Protein AF-A0A257XKI5-F1 (afdb_monomer)

Solvent-accessible surface area (backbone atoms only — not comparable to full-atom values): 7046 Å² total; per-residue (Å²): 131,59,71,66,61,52,54,52,51,52,50,51,52,52,51,51,52,52,50,50,51,36,46,26,31,67,48,67,45,68,53,52,97,88,32,94,58,61,44,46,83,28,50,53,91,83,34,66,40,64,64,60,51,50,53,51,52,53,47,34,59,74,73,43,57,49,57,57,54,50,52,51,52,52,49,52,51,53,49,52,48,53,54,48,50,53,51,48,50,56,53,51,51,49,34,74,76,34,67,69,59,33,64,72,44,45,67,57,55,52,51,62,70,69,53,59,71,75,76,51,54,85,82,105

Structure (mmCIF, N/CA/C/O backbone):
data_AF-A0A257XKI5-F1
#
_entry.id   AF-A0A257XKI5-F1
#
loop_
_atom_site.group_PDB
_atom_site.id
_atom_site.type_symbol
_atom_site.label_atom_id
_atom_site.label_alt_id
_atom_site.label_comp_id
_atom_site.label_asym_id
_atom_site.label_entity_id
_atom_site.label_seq_id
_atom_site.pdbx_PDB_ins_code
_atom_site.Cartn_x
_atom_site.Cartn_y
_atom_site.Cartn_z
_atom_site.occupancy
_atom_site.B_iso_or_equiv
_atom_site.auth_seq_id
_atom_site.auth_comp_id
_atom_site.auth_asym_id
_atom_site.auth_atom_id
_atom_site.pdbx_PDB_model_num
ATOM 1 N N . MET A 1 1 ? -20.304 10.996 -28.623 1.00 64.12 1 MET A N 1
ATOM 2 C CA . MET A 1 1 ? -19.096 10.299 -29.128 1.00 64.12 1 MET A CA 1
ATOM 3 C C . MET A 1 1 ? -19.405 8.815 -29.266 1.00 64.12 1 MET A C 1
ATOM 5 O O . MET A 1 1 ? -20.087 8.284 -28.397 1.00 64.12 1 MET A O 1
ATOM 9 N N . LYS A 1 2 ? -18.970 8.142 -30.338 1.00 86.88 2 LYS A N 1
ATOM 10 C CA . LYS A 1 2 ? -19.198 6.692 -30.490 1.00 86.88 2 LYS A CA 1
ATOM 11 C C . LYS A 1 2 ? -18.363 5.943 -29.438 1.00 86.88 2 LYS A C 1
ATOM 13 O O . LYS A 1 2 ? -17.210 6.305 -29.227 1.00 86.88 2 LYS A O 1
ATOM 18 N N . ARG A 1 3 ? -18.920 4.906 -28.792 1.00 87.25 3 ARG A N 1
ATOM 19 C CA . ARG A 1 3 ? -18.222 4.108 -27.752 1.00 87.25 3 ARG A CA 1
ATOM 20 C C . ARG A 1 3 ? -16.861 3.575 -28.230 1.00 87.25 3 ARG A C 1
ATOM 22 O O . ARG A 1 3 ? -15.907 3.558 -27.465 1.00 87.25 3 ARG A O 1
ATOM 29 N N . LEU A 1 4 ? -16.759 3.248 -29.520 1.00 92.25 4 LEU A N 1
ATOM 30 C CA . LEU A 1 4 ? -15.511 2.839 -30.173 1.00 92.25 4 LEU A CA 1
ATOM 31 C C . LEU A 1 4 ? -14.421 3.918 -30.117 1.00 92.25 4 LEU A C 1
ATOM 33 O O . LEU A 1 4 ? -13.283 3.602 -29.796 1.00 92.25 4 LEU A O 1
ATOM 37 N N . THR A 1 5 ? -14.770 5.185 -30.360 1.00 93.81 5 THR A N 1
ATOM 38 C CA . THR A 1 5 ? -13.825 6.311 -30.296 1.00 93.81 5 THR A CA 1
ATOM 39 C C . THR A 1 5 ? -13.296 6.521 -28.876 1.00 93.81 5 THR A C 1
ATOM 41 O O . THR A 1 5 ? -12.134 6.865 -28.690 1.00 93.81 5 THR A O 1
ATOM 44 N N . LEU A 1 6 ? -14.132 6.293 -27.857 1.00 93.88 6 LEU A N 1
ATOM 45 C CA . LEU A 1 6 ? -13.705 6.400 -26.462 1.00 93.88 6 LEU A CA 1
ATOM 46 C C . LEU A 1 6 ? -12.703 5.295 -26.104 1.00 93.88 6 LEU A C 1
ATOM 48 O O . LEU A 1 6 ? -11.628 5.598 -25.594 1.00 93.88 6 LEU A O 1
ATOM 52 N N . HIS A 1 7 ? -13.019 4.035 -26.408 1.00 94.69 7 HIS A N 1
ATOM 53 C CA . HIS A 1 7 ? -12.120 2.917 -26.113 1.00 94.69 7 HIS A CA 1
ATOM 54 C C . HIS A 1 7 ? -10.810 2.993 -26.903 1.00 94.69 7 HIS A C 1
ATOM 56 O O . HIS A 1 7 ? -9.754 2.702 -26.348 1.00 94.69 7 HIS A O 1
ATOM 62 N N . SER A 1 8 ? -10.838 3.455 -28.159 1.00 95.25 8 SER A N 1
ATOM 63 C CA . SER A 1 8 ? -9.608 3.658 -28.931 1.00 95.25 8 SER A CA 1
ATOM 64 C C . SER A 1 8 ? -8.710 4.728 -28.310 1.00 95.25 8 SER A C 1
ATOM 66 O O . SER A 1 8 ? -7.501 4.537 -28.229 1.00 95.25 8 SER A O 1
ATOM 68 N N . LEU A 1 9 ? -9.290 5.836 -27.832 1.00 95.50 9 LEU A N 1
ATOM 69 C CA . LEU A 1 9 ? -8.528 6.883 -27.147 1.00 95.50 9 LEU A CA 1
ATOM 70 C C . LEU A 1 9 ? -7.971 6.388 -25.805 1.00 95.50 9 LEU A C 1
ATOM 72 O O . LEU A 1 9 ? -6.816 6.659 -25.498 1.00 95.50 9 LEU A O 1
ATOM 76 N N . GLN A 1 10 ? -8.746 5.617 -25.035 1.00 94.69 10 GLN A N 1
ATOM 77 C CA . GLN A 1 10 ? -8.281 5.002 -23.785 1.00 94.69 10 GLN A CA 1
ATOM 78 C C . GLN A 1 10 ? -7.097 4.055 -24.016 1.00 94.69 10 GLN A C 1
ATOM 80 O O . GLN A 1 10 ? -6.103 4.130 -23.296 1.00 94.69 10 GLN A O 1
ATOM 85 N N . LEU A 1 11 ? -7.174 3.200 -25.041 1.00 96.56 11 LEU A N 1
ATOM 86 C CA . LEU A 1 11 ? -6.078 2.305 -25.413 1.00 96.56 11 LEU A CA 1
ATOM 87 C C . LEU A 1 11 ? -4.846 3.082 -25.877 1.00 96.56 11 LEU A C 1
ATOM 89 O O . LEU A 1 11 ? -3.737 2.746 -25.477 1.00 96.56 11 LEU A O 1
ATOM 93 N N . LEU A 1 12 ? -5.027 4.144 -26.666 1.00 96.75 12 LEU A N 1
ATOM 94 C CA . LEU A 1 12 ? -3.924 5.002 -27.100 1.00 96.75 12 LEU A CA 1
ATOM 95 C C . LEU A 1 12 ? -3.210 5.637 -25.905 1.00 96.75 12 LEU A C 1
ATOM 97 O O . LEU A 1 12 ? -1.984 5.592 -25.837 1.00 96.75 12 LEU A O 1
ATOM 101 N N . VAL A 1 13 ? -3.964 6.171 -24.942 1.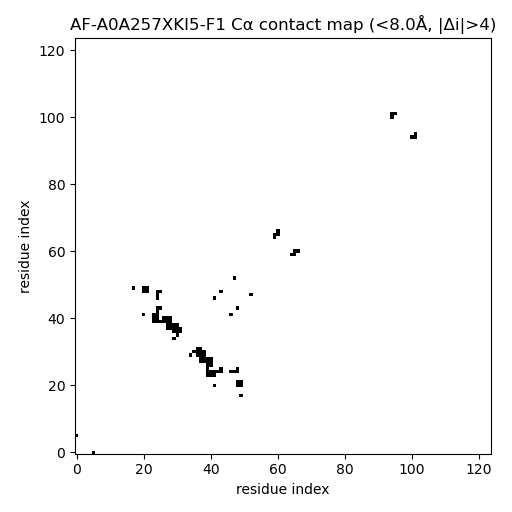00 96.81 13 VAL A N 1
ATOM 102 C CA . VAL A 1 13 ? -3.399 6.731 -23.708 1.00 96.81 13 VAL A CA 1
ATOM 103 C C . VAL A 1 13 ? -2.652 5.657 -22.916 1.00 96.81 13 VAL A C 1
ATOM 105 O O . VAL A 1 13 ? -1.516 5.888 -22.511 1.00 96.81 13 VAL A O 1
ATOM 108 N N . ALA A 1 14 ? -3.236 4.469 -22.738 1.00 95.31 14 ALA A N 1
ATOM 109 C CA . ALA A 1 14 ? -2.579 3.370 -22.032 1.00 95.31 14 ALA A CA 1
ATOM 110 C C . ALA A 1 14 ? -1.259 2.955 -22.708 1.00 95.31 14 ALA A C 1
ATOM 112 O O . ALA A 1 14 ? -0.235 2.825 -22.038 1.00 95.31 14 ALA A O 1
ATOM 1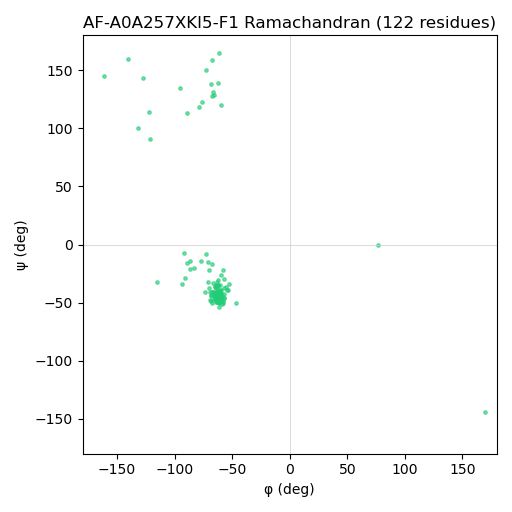13 N N . MET A 1 15 ? -1.256 2.815 -24.037 1.00 95.94 15 MET A N 1
ATOM 114 C CA . MET A 1 15 ? -0.049 2.505 -24.806 1.00 95.94 15 MET A CA 1
ATOM 115 C C . MET A 1 15 ? 1.009 3.604 -24.677 1.00 95.94 15 MET A C 1
ATOM 117 O O . MET A 1 15 ? 2.179 3.293 -24.472 1.00 95.94 15 MET A O 1
ATOM 121 N N . ALA A 1 16 ? 0.611 4.877 -24.748 1.00 95.88 16 ALA A N 1
ATOM 122 C CA . ALA A 1 16 ? 1.525 6.005 -24.595 1.00 95.88 16 ALA A CA 1
ATOM 123 C C . ALA A 1 16 ? 2.182 6.026 -23.205 1.00 95.88 16 ALA A C 1
ATOM 125 O O . ALA A 1 16 ? 3.387 6.249 -23.101 1.00 95.88 16 ALA A O 1
ATOM 126 N N . LEU A 1 17 ? 1.421 5.736 -22.145 1.00 95.62 17 LEU A N 1
ATOM 127 C CA . LEU A 1 17 ? 1.945 5.658 -20.779 1.00 95.62 17 LEU A CA 1
ATOM 128 C C . LEU A 1 17 ? 2.927 4.494 -20.600 1.00 95.62 17 LEU A C 1
ATOM 130 O O . LEU A 1 17 ? 3.999 4.687 -20.029 1.00 95.62 17 LEU A O 1
ATOM 134 N N . ILE A 1 18 ? 2.602 3.304 -21.118 1.00 94.69 18 ILE A N 1
ATOM 135 C CA . ILE A 1 18 ? 3.502 2.139 -21.060 1.00 94.69 18 ILE A CA 1
ATOM 136 C C . ILE A 1 18 ? 4.783 2.408 -21.855 1.00 94.69 18 ILE A C 1
ATOM 138 O O . ILE A 1 18 ? 5.872 2.083 -21.384 1.00 94.69 18 ILE A O 1
ATOM 142 N N . ALA A 1 19 ? 4.671 3.030 -23.032 1.00 93.81 19 ALA A N 1
ATOM 143 C CA . ALA A 1 19 ? 5.823 3.409 -23.841 1.00 93.81 19 ALA A CA 1
ATOM 144 C C . ALA A 1 19 ? 6.708 4.427 -23.111 1.00 93.81 19 ALA A C 1
ATOM 146 O O . ALA A 1 19 ? 7.920 4.239 -23.047 1.00 93.81 19 ALA A O 1
ATOM 147 N N . LEU A 1 20 ? 6.114 5.458 -22.502 1.00 93.81 20 LEU A N 1
ATOM 148 C CA . LEU A 1 20 ? 6.849 6.456 -21.726 1.00 93.81 20 LEU A CA 1
ATOM 149 C C . LEU A 1 20 ? 7.566 5.827 -20.525 1.00 93.81 20 LEU A C 1
ATOM 151 O O . LEU A 1 20 ? 8.731 6.134 -20.288 1.00 93.81 20 LEU A O 1
ATOM 155 N N . TRP A 1 21 ? 6.903 4.918 -19.804 1.00 93.62 21 TRP A N 1
ATOM 156 C CA . TRP A 1 21 ? 7.520 4.170 -18.707 1.00 93.62 21 TRP A CA 1
ATOM 157 C C . TRP A 1 21 ? 8.683 3.305 -19.206 1.00 93.62 21 TRP A C 1
ATOM 159 O O . TRP A 1 21 ? 9.787 3.393 -18.669 1.00 93.62 21 TRP A O 1
ATOM 169 N N . HIS A 1 22 ? 8.479 2.514 -20.263 1.00 92.62 22 HIS A N 1
ATOM 170 C CA . HIS A 1 22 ? 9.534 1.671 -20.823 1.00 92.62 22 HIS A CA 1
ATOM 171 C C . HIS A 1 22 ? 10.745 2.499 -21.261 1.00 92.62 22 HIS A C 1
ATOM 173 O O . HIS A 1 22 ? 11.870 2.186 -20.880 1.00 92.62 22 HIS A O 1
ATOM 179 N N . ILE A 1 23 ? 10.520 3.575 -22.018 1.00 91.81 23 ILE A N 1
ATOM 180 C CA . ILE A 1 23 ? 11.581 4.461 -22.509 1.00 91.81 23 ILE A CA 1
ATOM 181 C C . ILE A 1 23 ? 12.292 5.132 -21.334 1.00 91.81 23 ILE A C 1
ATOM 183 O O . ILE A 1 23 ? 13.519 5.126 -21.281 1.00 91.81 23 ILE A O 1
ATOM 187 N N . GLY A 1 24 ? 11.541 5.657 -20.364 1.00 90.62 24 GLY A N 1
ATOM 188 C CA . GLY A 1 24 ? 12.104 6.326 -19.196 1.00 90.62 24 GLY A CA 1
ATOM 189 C C . GLY A 1 24 ? 12.998 5.416 -18.351 1.00 90.62 24 GLY A C 1
ATOM 190 O O . GLY A 1 24 ? 14.006 5.886 -17.833 1.00 90.62 24 GLY A O 1
ATOM 191 N N . ALA A 1 25 ? 12.662 4.126 -18.255 1.00 89.44 25 ALA A N 1
ATOM 192 C CA . ALA A 1 25 ? 13.420 3.135 -17.490 1.00 89.44 25 ALA A CA 1
ATOM 193 C C . ALA A 1 25 ? 14.575 2.476 -18.272 1.00 89.44 25 ALA A C 1
ATOM 195 O O . ALA A 1 25 ? 15.413 1.809 -17.673 1.00 89.44 25 ALA A O 1
ATOM 196 N N . THR A 1 26 ? 14.632 2.613 -19.603 1.00 88.44 26 THR A N 1
ATOM 197 C CA . THR A 1 26 ? 15.627 1.912 -20.447 1.00 88.44 26 THR A CA 1
ATOM 198 C C . THR A 1 26 ? 16.609 2.843 -21.143 1.00 88.44 26 THR A C 1
ATOM 200 O O . THR A 1 26 ? 17.765 2.473 -21.351 1.00 88.44 26 THR A O 1
ATOM 203 N N . VAL A 1 27 ? 16.183 4.052 -21.510 1.00 90.06 27 VAL A N 1
ATOM 204 C CA . VAL A 1 27 ? 17.010 4.978 -22.282 1.00 90.06 27 VAL A CA 1
ATOM 205 C C . VAL A 1 27 ? 17.837 5.834 -21.337 1.00 90.06 27 VAL A C 1
ATOM 207 O O . VAL A 1 27 ? 17.324 6.688 -20.614 1.00 90.06 27 VAL A O 1
ATOM 210 N N . LYS A 1 28 ? 19.153 5.628 -21.381 1.00 89.31 28 LYS A N 1
ATOM 211 C CA . LYS A 1 28 ? 20.115 6.479 -20.687 1.00 89.31 28 LYS A CA 1
ATOM 212 C C . LYS A 1 28 ? 20.335 7.753 -21.494 1.00 89.31 28 LYS A C 1
ATOM 214 O O . LYS A 1 28 ? 20.843 7.700 -22.613 1.00 89.31 28 LYS A O 1
ATOM 219 N N . ILE A 1 29 ? 20.000 8.899 -20.916 1.00 88.12 29 ILE A N 1
ATOM 220 C CA . ILE A 1 29 ? 20.300 10.198 -21.515 1.00 88.12 29 ILE A CA 1
ATOM 221 C C . ILE A 1 29 ? 21.794 10.475 -21.294 1.00 88.12 29 ILE A C 1
ATOM 223 O O . ILE A 1 29 ? 22.245 10.444 -20.144 1.00 88.12 29 ILE A O 1
ATOM 227 N N . PRO A 1 30 ? 22.590 10.703 -22.355 1.00 88.19 30 PRO A N 1
ATOM 228 C CA . PRO A 1 30 ? 24.014 10.989 -22.219 1.00 88.19 30 PRO A CA 1
ATOM 229 C C . PRO A 1 30 ? 24.251 12.352 -21.556 1.00 88.19 30 PRO A C 1
ATOM 231 O O . PRO A 1 30 ? 23.392 13.233 -21.572 1.00 88.19 30 PRO A O 1
ATOM 234 N N . ALA A 1 31 ? 25.444 12.531 -20.983 1.00 86.88 31 ALA A N 1
ATOM 235 C CA . ALA A 1 31 ? 25.867 13.834 -20.482 1.00 86.88 31 ALA A CA 1
ATOM 236 C C . ALA A 1 31 ? 25.937 14.845 -21.642 1.00 86.88 31 ALA A C 1
ATOM 238 O O . ALA A 1 31 ? 26.384 14.507 -22.738 1.00 86.88 31 ALA A O 1
ATOM 239 N N . GLY A 1 32 ? 25.486 16.075 -21.408 1.00 87.56 32 GLY A N 1
ATOM 240 C CA . GLY A 1 32 ? 25.387 17.107 -22.435 1.00 87.56 32 GLY A CA 1
ATOM 241 C C . GLY A 1 3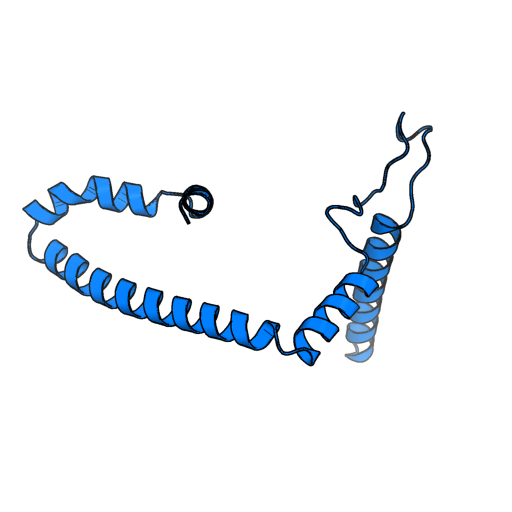2 ? 24.614 18.324 -21.938 1.00 87.56 32 GLY A C 1
ATOM 242 O O . GLY A 1 32 ? 24.680 18.673 -20.764 1.00 87.56 32 GLY A O 1
ATOM 243 N N . TRP A 1 33 ? 23.841 18.948 -22.828 1.00 79.94 33 TRP A N 1
ATOM 244 C CA . TRP A 1 33 ? 23.100 20.182 -22.534 1.00 79.94 33 TRP A CA 1
ATOM 245 C C . TRP A 1 33 ? 22.080 20.065 -21.390 1.00 79.94 33 TRP A C 1
ATOM 247 O O . TRP A 1 33 ? 21.774 21.065 -20.752 1.00 79.94 33 TRP A O 1
ATOM 257 N N . VAL A 1 34 ? 21.554 18.864 -21.125 1.00 83.31 34 VAL A N 1
ATOM 258 C CA . VAL A 1 34 ? 20.518 18.636 -20.098 1.00 83.31 34 VAL A CA 1
ATOM 259 C C . VAL A 1 34 ? 21.120 18.299 -18.729 1.00 83.31 34 VAL A C 1
ATOM 261 O O . VAL A 1 34 ? 20.514 18.588 -17.702 1.00 83.31 34 VAL A O 1
ATOM 264 N N . SER A 1 35 ? 22.304 17.682 -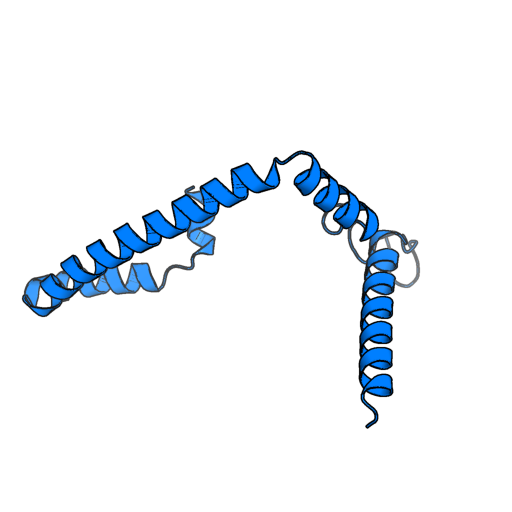18.684 1.00 85.06 35 SER A N 1
ATOM 265 C CA . SER A 1 35 ? 22.955 17.291 -17.430 1.00 85.06 35 SER A CA 1
ATOM 266 C C . SER A 1 35 ? 24.447 17.044 -17.625 1.00 85.06 35 SER A C 1
ATOM 268 O O . SER A 1 35 ? 24.872 16.467 -18.626 1.00 85.06 35 SER A O 1
ATOM 270 N N . ALA A 1 36 ? 25.240 17.396 -16.610 1.00 85.62 36 ALA A N 1
ATOM 271 C CA . ALA A 1 36 ? 26.673 17.112 -16.560 1.00 85.62 36 ALA A CA 1
ATOM 272 C C . ALA A 1 36 ? 26.992 15.608 -16.433 1.00 85.62 36 ALA A C 1
ATOM 274 O O . ALA A 1 36 ? 28.124 15.194 -16.677 1.00 85.62 36 ALA A O 1
ATOM 275 N N . LYS A 1 37 ? 26.014 14.779 -16.045 1.00 86.81 37 LYS A N 1
ATOM 276 C CA . LYS A 1 37 ? 26.159 13.323 -15.918 1.00 86.81 37 LYS A CA 1
ATOM 277 C C . LYS A 1 37 ? 25.063 12.613 -16.697 1.00 86.81 37 LYS A C 1
ATOM 279 O O . LYS A 1 37 ? 23.916 13.052 -16.700 1.00 86.81 37 LYS A O 1
ATOM 284 N N . ALA A 1 38 ? 25.415 11.487 -17.309 1.00 85.00 38 ALA A N 1
ATOM 285 C CA . ALA A 1 38 ? 24.436 10.634 -17.961 1.00 85.00 38 ALA A CA 1
ATOM 286 C C . ALA A 1 38 ? 23.498 10.013 -16.913 1.00 85.00 38 ALA A C 1
ATOM 288 O O . ALA A 1 38 ? 23.977 9.466 -15.917 1.00 85.00 38 ALA A O 1
ATOM 289 N N . PHE A 1 39 ? 22.189 10.081 -17.139 1.00 85.81 39 PHE A N 1
ATOM 290 C CA . PHE A 1 39 ? 21.170 9.647 -16.182 1.00 85.81 39 PHE A CA 1
ATOM 291 C C . PHE A 1 39 ? 20.013 8.937 -16.887 1.00 85.81 39 PHE A C 1
ATOM 293 O O . PHE A 1 39 ? 19.816 9.092 -18.093 1.00 85.81 39 PHE A O 1
ATOM 300 N N . TYR A 1 40 ? 19.252 8.151 -16.132 1.00 87.12 40 TYR A N 1
ATOM 301 C CA . TYR A 1 40 ? 17.983 7.598 -16.595 1.00 87.12 40 TYR A CA 1
ATOM 302 C C . TYR A 1 40 ? 16.839 8.507 -16.135 1.00 87.12 40 TYR A C 1
ATOM 304 O O . TYR A 1 40 ? 16.838 8.895 -14.965 1.00 87.12 40 TYR A O 1
ATOM 312 N N . PRO A 1 41 ? 15.864 8.839 -16.999 1.00 87.62 41 PRO A N 1
ATOM 313 C CA . PRO A 1 41 ? 14.663 9.569 -16.587 1.00 87.62 41 PRO A CA 1
ATOM 314 C C . PRO A 1 41 ? 13.907 8.883 -15.445 1.00 87.62 41 PRO A C 1
ATOM 316 O O . PRO A 1 41 ? 13.381 9.554 -14.561 1.00 87.62 41 PRO A O 1
ATOM 319 N N . LEU A 1 42 ? 13.875 7.550 -15.461 1.00 88.06 42 LEU A N 1
ATOM 320 C CA . LEU A 1 42 ? 13.397 6.707 -14.377 1.00 88.06 42 LEU A CA 1
ATOM 321 C C . LEU A 1 42 ? 14.545 5.785 -13.984 1.00 88.06 42 LEU A C 1
ATOM 323 O O . LEU A 1 42 ? 14.974 4.956 -14.782 1.00 88.06 42 LEU A O 1
ATOM 327 N N . ASP A 1 43 ? 15.069 5.954 -12.773 1.00 85.88 43 ASP A N 1
ATOM 328 C CA . ASP A 1 43 ? 16.179 5.135 -12.291 1.00 85.88 43 ASP A CA 1
ATOM 329 C C . ASP A 1 43 ? 15.775 3.645 -12.292 1.00 85.88 43 AS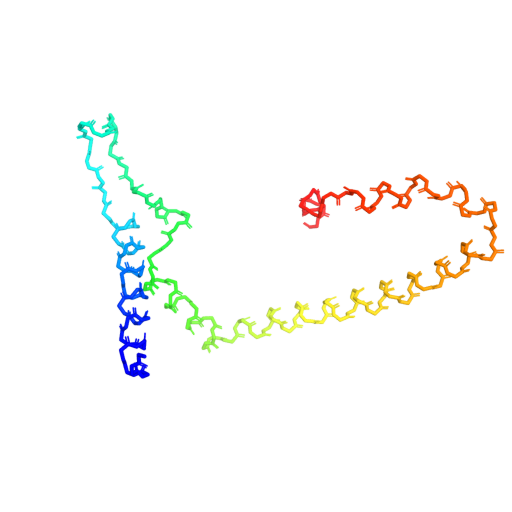P A C 1
ATOM 331 O O . ASP A 1 43 ? 14.819 3.295 -11.590 1.00 85.88 43 ASP A O 1
ATOM 335 N N . PRO A 1 44 ? 16.477 2.762 -13.035 1.00 82.31 44 PRO A N 1
ATOM 336 C CA . PRO A 1 44 ? 16.151 1.339 -13.123 1.00 82.31 44 PRO A CA 1
ATOM 337 C C . PRO A 1 44 ? 16.147 0.617 -11.772 1.00 82.31 44 PRO A C 1
ATOM 339 O O . PRO A 1 44 ? 15.514 -0.432 -11.647 1.00 82.31 44 PRO A O 1
ATOM 342 N N . PHE A 1 45 ? 16.840 1.162 -10.764 1.00 82.94 45 PHE A N 1
ATOM 343 C CA . PHE A 1 45 ? 16.821 0.633 -9.402 1.00 82.94 45 PHE A CA 1
ATOM 344 C C . PHE A 1 45 ? 15.442 0.781 -8.743 1.00 82.94 45 PHE A C 1
ATOM 346 O O . PHE A 1 45 ? 14.974 -0.141 -8.080 1.00 82.94 45 PHE A O 1
ATOM 353 N N . PHE A 1 46 ? 14.775 1.921 -8.945 1.00 85.62 46 PHE A N 1
ATOM 354 C CA . PHE A 1 46 ? 13.454 2.201 -8.371 1.00 85.62 46 PHE A CA 1
ATOM 355 C C . PHE A 1 46 ? 12.312 1.824 -9.322 1.00 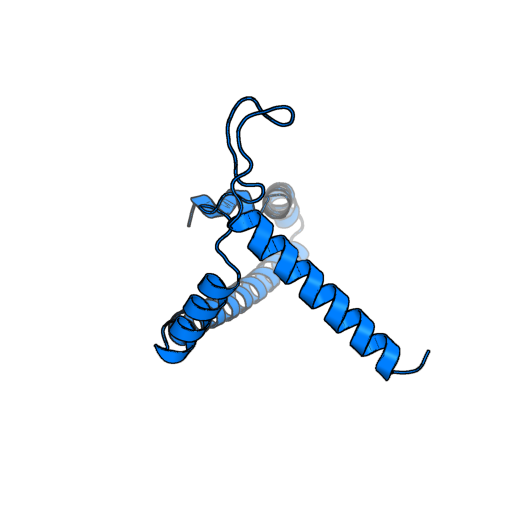85.62 46 PHE A C 1
ATOM 357 O O . PHE A 1 46 ? 11.252 1.380 -8.885 1.00 85.62 46 PHE A O 1
ATOM 364 N N . PHE A 1 47 ? 12.529 1.984 -10.626 1.00 87.12 47 PHE A N 1
ATOM 365 C CA . PHE A 1 47 ? 11.533 1.803 -11.672 1.00 87.12 47 PHE A CA 1
ATOM 366 C C . PHE A 1 47 ? 12.001 0.731 -12.656 1.00 87.12 47 PHE A C 1
ATOM 368 O O . PHE A 1 47 ? 12.654 1.011 -13.659 1.00 87.12 47 PHE A O 1
ATOM 375 N N . SER A 1 48 ? 11.631 -0.519 -12.374 1.00 90.81 48 SER A N 1
ATOM 376 C CA . SER A 1 48 ? 11.833 -1.639 -13.302 1.00 90.81 48 SER A CA 1
ATOM 377 C C . SER A 1 48 ? 11.078 -1.439 -14.624 1.00 90.81 48 SER A C 1
ATOM 379 O O . SER A 1 48 ? 10.175 -0.606 -14.728 1.00 90.81 48 SER A O 1
ATOM 381 N N . THR A 1 49 ? 11.420 -2.226 -15.648 1.00 92.94 49 THR A N 1
ATOM 382 C CA . THR A 1 49 ? 10.722 -2.168 -16.941 1.00 92.94 49 THR A CA 1
ATOM 383 C C . THR A 1 49 ? 9.322 -2.792 -16.849 1.00 92.94 49 THR A C 1
ATOM 385 O O . THR A 1 49 ? 9.130 -3.745 -16.088 1.00 92.94 49 THR A O 1
ATOM 388 N N . PRO A 1 50 ? 8.346 -2.333 -17.660 1.00 92.38 50 PRO A N 1
ATOM 389 C CA . PRO A 1 50 ? 6.995 -2.897 -17.648 1.00 92.38 50 PRO A CA 1
ATOM 390 C C . PRO A 1 50 ? 6.968 -4.417 -17.851 1.00 92.38 50 PRO A C 1
ATOM 392 O O . PRO A 1 50 ? 6.199 -5.120 -17.201 1.00 92.38 50 PRO A O 1
ATOM 395 N N . PHE A 1 51 ? 7.837 -4.930 -18.731 1.00 93.81 51 PHE A N 1
ATOM 396 C CA . PHE A 1 51 ? 7.932 -6.360 -19.016 1.00 93.81 51 PHE A CA 1
ATOM 397 C C . PHE A 1 51 ? 8.479 -7.148 -17.822 1.00 93.81 51 PHE A C 1
ATOM 399 O O . PHE A 1 51 ? 7.899 -8.165 -17.458 1.00 93.81 51 PHE A O 1
ATOM 406 N N . ALA A 1 52 ? 9.534 -6.652 -17.166 1.00 93.00 52 ALA A N 1
ATOM 407 C CA . ALA A 1 52 ? 10.091 -7.296 -15.978 1.00 93.00 52 ALA A CA 1
ATOM 408 C C . ALA A 1 52 ? 9.087 -7.320 -14.815 1.00 93.00 52 ALA A C 1
ATOM 410 O O . ALA A 1 52 ? 8.987 -8.320 -14.104 1.00 93.00 52 ALA A O 1
ATOM 411 N N . VAL A 1 53 ? 8.306 -6.246 -14.644 1.00 93.81 53 VAL A N 1
ATOM 412 C CA . VAL A 1 53 ? 7.214 -6.210 -13.660 1.00 93.81 53 VAL A CA 1
ATOM 413 C C . VAL A 1 53 ? 6.160 -7.260 -13.997 1.00 93.81 53 VAL A C 1
ATOM 415 O O . VAL A 1 53 ? 5.808 -8.055 -13.131 1.00 93.81 53 VAL A O 1
ATOM 418 N N . PHE A 1 54 ? 5.700 -7.319 -15.250 1.00 95.25 54 PHE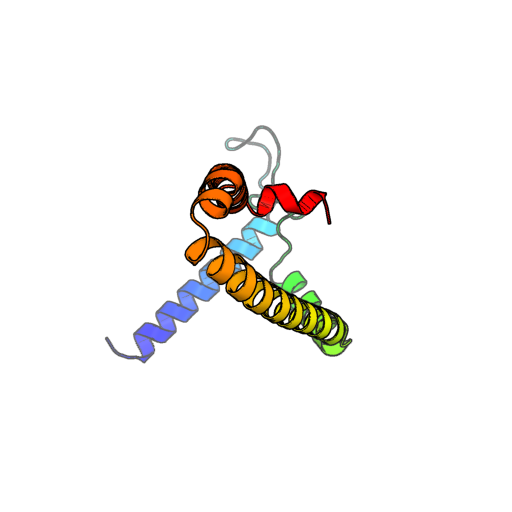 A N 1
ATOM 419 C CA . PHE A 1 54 ? 4.709 -8.308 -15.673 1.00 95.25 54 PHE A CA 1
ATOM 420 C C . PHE A 1 54 ? 5.201 -9.751 -15.488 1.00 95.25 54 PHE A C 1
ATOM 422 O O . PHE A 1 54 ? 4.479 -10.574 -14.929 1.00 95.25 54 PHE A O 1
ATOM 429 N N . GLU A 1 55 ? 6.433 -10.056 -15.901 1.00 96.50 55 GLU A N 1
ATOM 430 C CA . GLU A 1 55 ? 7.046 -11.377 -15.737 1.00 96.50 55 GLU A CA 1
ATOM 431 C C . GLU A 1 55 ? 7.151 -11.766 -14.259 1.00 96.50 55 GLU A C 1
ATOM 433 O O . GLU A 1 55 ? 6.775 -12.879 -13.877 1.00 96.50 55 GLU A O 1
ATOM 438 N N . ARG A 1 56 ? 7.607 -10.838 -13.405 1.00 94.38 56 ARG A N 1
ATOM 439 C CA . ARG A 1 56 ? 7.667 -11.048 -11.957 1.00 94.38 56 ARG A CA 1
ATOM 440 C C . ARG A 1 56 ? 6.285 -11.347 -11.391 1.00 94.38 56 ARG A C 1
ATOM 442 O O . ARG A 1 56 ? 6.133 -12.347 -10.695 1.00 94.38 56 ARG A O 1
ATOM 449 N N . THR A 1 57 ? 5.296 -10.514 -11.707 1.00 94.25 57 THR A N 1
ATOM 450 C CA . THR A 1 57 ? 3.918 -10.691 -11.247 1.00 94.25 57 THR A CA 1
ATOM 451 C C . THR A 1 57 ? 3.372 -12.045 -11.689 1.00 94.25 57 THR A C 1
ATOM 453 O O . THR A 1 57 ? 2.894 -12.807 -10.854 1.00 94.25 57 THR A O 1
ATOM 456 N N . TRP A 1 58 ? 3.501 -12.393 -12.971 1.00 96.38 58 TRP A N 1
ATOM 457 C CA . TRP A 1 58 ? 3.044 -13.677 -13.500 1.00 96.38 58 TRP A CA 1
ATOM 458 C C . TRP A 1 58 ? 3.690 -14.863 -12.779 1.00 96.38 58 TRP A C 1
ATOM 460 O O . TRP A 1 58 ? 3.001 -15.791 -12.355 1.00 96.38 58 TRP A O 1
ATOM 470 N N . ARG A 1 59 ? 5.010 -14.813 -12.573 1.00 96.31 59 ARG A N 1
ATOM 471 C CA . ARG A 1 59 ? 5.741 -15.838 -11.826 1.00 96.31 59 ARG A CA 1
ATOM 472 C C . ARG A 1 59 ? 5.233 -15.969 -10.393 1.00 96.31 59 ARG A C 1
ATOM 474 O O . ARG A 1 59 ? 5.082 -17.092 -9.922 1.00 96.31 59 ARG A O 1
ATOM 481 N N . ASP A 1 60 ? 4.945 -14.870 -9.708 1.00 95.00 60 ASP A N 1
ATOM 482 C CA . ASP A 1 60 ? 4.461 -14.901 -8.322 1.00 95.00 60 ASP A CA 1
ATOM 483 C C . ASP A 1 60 ? 3.058 -15.532 -8.219 1.00 95.00 60 ASP A C 1
ATOM 485 O O . ASP A 1 60 ? 2.778 -16.252 -7.257 1.00 95.00 60 ASP A O 1
ATOM 489 N N . PHE A 1 61 ? 2.215 -15.352 -9.244 1.00 95.69 61 PHE A N 1
ATOM 490 C CA . PHE A 1 61 ? 0.933 -16.055 -9.376 1.00 95.69 61 PHE A CA 1
ATOM 491 C C . PHE A 1 61 ? 1.101 -17.552 -9.668 1.00 95.69 61 PHE A C 1
ATOM 493 O O . PHE A 1 61 ? 0.463 -18.369 -9.005 1.00 95.69 61 PHE A O 1
ATOM 500 N N . VAL A 1 62 ? 1.957 -17.926 -10.626 1.00 96.44 62 VAL A N 1
ATOM 501 C CA . VAL A 1 62 ? 2.157 -19.331 -11.039 1.00 96.44 62 VAL A CA 1
ATOM 502 C C . VAL A 1 62 ? 2.862 -20.155 -9.961 1.00 96.44 62 VAL A C 1
ATOM 504 O O . VAL A 1 62 ? 2.485 -21.295 -9.712 1.00 96.44 62 VAL A O 1
ATOM 507 N N . THR A 1 63 ? 3.867 -19.586 -9.295 1.00 96.25 63 THR A N 1
ATOM 508 C CA . THR A 1 63 ? 4.578 -20.244 -8.181 1.00 96.25 63 THR A CA 1
ATOM 509 C C . THR A 1 63 ? 3.724 -20.354 -6.919 1.00 96.25 63 THR A C 1
ATOM 511 O O . THR A 1 63 ? 4.067 -21.097 -6.005 1.00 96.25 63 THR A O 1
ATOM 514 N N . GLY A 1 64 ? 2.619 -19.609 -6.854 1.00 93.69 64 GLY A N 1
ATOM 515 C CA . GLY A 1 64 ? 1.679 -19.609 -5.743 1.00 93.69 64 GLY A CA 1
ATOM 516 C C . GLY A 1 64 ? 2.138 -18.847 -4.497 1.00 93.69 64 GLY A C 1
ATOM 517 O O . GLY A 1 64 ? 1.376 -18.747 -3.536 1.00 93.69 64 GLY A O 1
ATOM 518 N N . VAL A 1 65 ? 3.336 -18.254 -4.520 1.00 93.88 65 VAL A N 1
ATOM 519 C CA . VAL A 1 65 ? 3.892 -17.457 -3.412 1.00 93.88 65 VAL A CA 1
ATOM 520 C C . VAL A 1 65 ? 2.959 -16.302 -3.038 1.00 93.88 65 VAL A C 1
ATOM 522 O O . VAL A 1 65 ? 2.772 -16.014 -1.855 1.00 93.88 65 VAL A O 1
ATOM 525 N N . ILE A 1 66 ? 2.311 -15.679 -4.030 1.00 95.94 66 ILE A N 1
ATOM 526 C CA . ILE A 1 66 ? 1.394 -14.561 -3.788 1.00 95.94 66 ILE A CA 1
ATOM 527 C C . ILE A 1 66 ? 0.187 -14.958 -2.930 1.00 95.94 66 ILE A C 1
ATOM 529 O O . ILE A 1 66 ? -0.253 -14.164 -2.105 1.00 95.94 66 ILE A O 1
ATOM 533 N N . TRP A 1 67 ? -0.328 -16.182 -3.072 1.00 95.44 67 TRP A N 1
ATOM 534 C CA . TRP A 1 67 ? -1.527 -16.626 -2.356 1.00 95.44 67 TRP A CA 1
ATOM 535 C C . TRP A 1 67 ? -1.270 -16.811 -0.867 1.00 95.44 67 TRP A C 1
ATOM 537 O O . TRP A 1 67 ? -2.126 -16.467 -0.055 1.00 95.44 67 TRP A O 1
ATOM 547 N N . TYR A 1 68 ? -0.082 -17.302 -0.512 1.00 95.75 68 TYR A N 1
ATOM 548 C CA . TYR A 1 68 ? 0.331 -17.423 0.880 1.00 95.75 68 TYR A CA 1
ATOM 549 C C . TYR A 1 68 ? 0.382 -16.048 1.554 1.00 95.75 68 TYR A C 1
ATOM 551 O O . TYR A 1 68 ? -0.296 -15.825 2.555 1.00 95.75 68 TYR A O 1
ATOM 559 N N . HIS A 1 69 ? 1.117 -15.097 0.968 1.00 95.81 69 HIS A N 1
ATOM 560 C CA . HIS A 1 69 ? 1.233 -13.751 1.533 1.00 95.81 69 HIS A CA 1
ATOM 561 C C . HIS A 1 69 ? -0.105 -13.012 1.555 1.00 95.81 69 HIS A C 1
ATOM 563 O O . HIS A 1 69 ? -0.450 -12.417 2.571 1.00 95.81 69 HIS A O 1
ATOM 569 N N . LEU A 1 70 ? -0.893 -13.107 0.480 1.00 96.56 70 LEU A N 1
ATOM 570 C CA . LEU A 1 70 ? -2.228 -12.519 0.425 1.00 96.56 70 LEU A CA 1
ATOM 571 C C . LEU A 1 70 ? -3.133 -13.081 1.527 1.00 96.56 70 LEU A C 1
ATOM 573 O O . LEU A 1 70 ? -3.831 -12.317 2.188 1.00 96.56 70 LEU A O 1
ATOM 577 N N . GLY A 1 71 ? -3.106 -14.397 1.749 1.00 97.56 71 GLY A N 1
ATOM 578 C CA . GLY A 1 71 ? -3.878 -15.047 2.806 1.00 97.56 71 GLY A CA 1
ATOM 579 C C . GLY A 1 71 ? -3.506 -14.539 4.198 1.00 97.56 71 GLY A C 1
ATOM 580 O O . GLY A 1 71 ? -4.395 -14.207 4.980 1.00 97.56 71 GLY A O 1
ATOM 581 N N . ILE A 1 72 ? -2.207 -14.412 4.482 1.00 97.19 72 ILE A N 1
ATOM 582 C CA . ILE A 1 72 ? -1.712 -13.871 5.754 1.00 97.19 72 ILE A CA 1
ATOM 583 C C . ILE A 1 72 ? -2.139 -12.409 5.926 1.00 97.19 72 ILE A C 1
ATOM 585 O O . ILE A 1 72 ? -2.737 -12.077 6.945 1.00 97.19 72 ILE A O 1
ATOM 589 N N . THR A 1 73 ? -1.951 -11.551 4.919 1.00 96.81 73 THR A N 1
ATOM 590 C CA . THR A 1 73 ? -2.368 -10.139 4.990 1.00 96.81 73 THR A CA 1
ATOM 591 C C . THR A 1 73 ? -3.876 -9.984 5.192 1.00 96.81 73 THR A C 1
ATOM 593 O O . THR A 1 73 ? -4.319 -9.134 5.968 1.00 96.81 73 THR A O 1
ATOM 596 N N . LEU A 1 74 ? -4.694 -10.795 4.514 1.00 98.12 74 LEU A N 1
ATOM 597 C CA . LEU A 1 74 ? -6.146 -10.783 4.705 1.00 98.12 74 LEU A CA 1
ATOM 598 C C . LEU A 1 74 ? -6.525 -11.228 6.118 1.00 98.12 74 LEU A C 1
ATOM 600 O O . LEU A 1 74 ? -7.372 -10.594 6.747 1.00 98.12 74 LEU A O 1
ATOM 604 N N . LEU A 1 75 ? -5.881 -12.276 6.633 1.00 98.12 75 LEU A N 1
ATOM 605 C CA . LEU A 1 75 ? -6.092 -12.749 7.997 1.00 98.12 75 LEU A CA 1
ATOM 606 C C . LEU A 1 75 ? -5.724 -11.669 9.022 1.00 98.12 75 LEU A C 1
ATOM 608 O O . LEU A 1 75 ? -6.539 -11.348 9.884 1.00 98.12 75 LEU A O 1
ATOM 612 N N . GLU A 1 76 ? -4.539 -11.071 8.903 1.00 96.88 76 GLU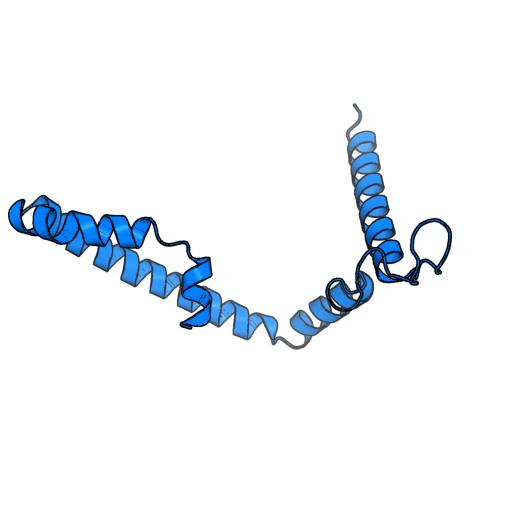 A N 1
ATOM 613 C CA . GLU A 1 76 ? -4.087 -9.965 9.752 1.00 96.88 76 GLU A CA 1
ATOM 614 C C . GLU A 1 76 ? -5.057 -8.783 9.697 1.00 96.88 76 GLU A C 1
ATOM 616 O O . GLU A 1 76 ? -5.413 -8.233 10.736 1.00 96.88 76 GLU A O 1
ATOM 621 N N . THR A 1 77 ? -5.554 -8.434 8.506 1.00 96.81 77 THR A N 1
ATOM 622 C CA . THR A 1 77 ? -6.532 -7.351 8.324 1.00 96.81 77 THR A CA 1
ATOM 623 C C . THR A 1 77 ? -7.839 -7.648 9.057 1.00 96.81 77 THR A C 1
ATOM 625 O O . THR A 1 77 ? -8.363 -6.788 9.767 1.00 96.81 77 THR A O 1
ATOM 628 N N . VAL A 1 78 ? -8.366 -8.866 8.913 1.00 98.31 78 VAL A N 1
ATOM 629 C CA . VAL A 1 78 ? -9.612 -9.285 9.571 1.00 98.31 78 VAL A CA 1
ATOM 630 C C . VAL A 1 78 ? -9.444 -9.317 11.088 1.00 98.31 78 VAL A C 1
ATOM 632 O O . VAL A 1 78 ? -10.305 -8.808 11.806 1.00 98.31 78 VAL A O 1
ATOM 635 N N . LEU A 1 79 ? -8.334 -9.863 11.587 1.00 98.00 79 LEU A N 1
ATOM 636 C CA . LEU A 1 79 ? -8.043 -9.919 13.019 1.00 98.00 79 LEU A CA 1
ATOM 637 C C . LEU A 1 79 ? -7.845 -8.520 13.607 1.00 98.00 79 LEU A C 1
ATOM 639 O O . LEU A 1 79 ? -8.461 -8.198 14.622 1.00 98.00 79 LEU A O 1
ATOM 643 N N . ALA A 1 80 ? -7.051 -7.666 12.957 1.00 96.00 80 ALA A N 1
ATOM 644 C CA . ALA A 1 80 ? -6.832 -6.290 13.388 1.00 96.00 80 ALA A CA 1
ATOM 645 C C . ALA A 1 80 ? -8.143 -5.493 13.416 1.00 96.00 80 ALA A C 1
ATOM 647 O O . ALA A 1 80 ? -8.397 -4.764 14.375 1.00 96.00 80 ALA A O 1
ATOM 648 N N . PHE A 1 81 ? -9.004 -5.668 12.408 1.00 97.00 81 PHE A N 1
ATOM 649 C CA . PHE A 1 81 ? -10.327 -5.050 12.390 1.00 97.00 81 PHE A CA 1
ATOM 650 C C . PHE A 1 81 ? -11.211 -5.566 13.527 1.00 97.00 81 PHE A C 1
ATOM 652 O O . PHE A 1 81 ? -11.779 -4.758 14.255 1.00 97.00 81 PHE A O 1
ATOM 659 N N . ALA A 1 82 ? -11.316 -6.883 13.716 1.00 98.19 82 ALA A N 1
ATOM 660 C CA . ALA A 1 82 ? -12.166 -7.466 14.750 1.00 98.19 82 ALA A CA 1
ATOM 661 C C . ALA A 1 82 ? -11.724 -7.036 16.157 1.00 98.19 82 ALA A C 1
ATOM 663 O O . ALA A 1 82 ? -12.535 -6.541 16.940 1.00 98.19 82 ALA A O 1
ATOM 664 N N . ILE A 1 83 ? -10.430 -7.163 16.458 1.00 97.75 83 ILE A N 1
ATOM 665 C CA . ILE A 1 83 ? -9.854 -6.783 17.753 1.00 97.75 83 ILE A CA 1
ATOM 666 C C . ILE A 1 83 ? -9.988 -5.272 17.967 1.00 97.75 83 ILE A C 1
ATOM 668 O O . ILE A 1 83 ? -10.455 -4.838 19.021 1.00 97.75 83 ILE A O 1
ATOM 672 N N . GLY A 1 84 ? -9.629 -4.468 16.963 1.00 96.44 84 GLY A N 1
ATOM 673 C CA . GLY A 1 84 ? -9.694 -3.011 17.034 1.00 96.44 84 GLY A CA 1
ATOM 674 C C . GLY A 1 84 ? -11.121 -2.481 17.176 1.00 96.44 84 GLY A C 1
ATOM 675 O O . GLY A 1 84 ? -11.360 -1.591 17.988 1.00 96.44 84 GLY A O 1
ATOM 676 N N . ALA A 1 85 ? -12.084 -3.046 16.446 1.00 97.44 85 ALA A N 1
ATOM 677 C CA . ALA A 1 85 ? -13.485 -2.645 16.521 1.00 97.44 85 ALA A CA 1
ATOM 678 C C . ALA A 1 85 ? -14.104 -3.020 17.870 1.00 97.44 85 ALA A C 1
ATOM 680 O O . ALA A 1 85 ? -14.703 -2.167 18.521 1.00 97.44 85 ALA A O 1
ATOM 681 N N . ILE A 1 86 ? -13.927 -4.264 18.325 1.00 98.25 86 ILE A N 1
ATOM 682 C CA . ILE A 1 86 ? -14.470 -4.716 19.613 1.00 98.25 86 ILE A CA 1
ATOM 683 C C . ILE A 1 86 ? -13.835 -3.920 20.757 1.00 98.25 86 ILE A C 1
ATOM 685 O O . ILE A 1 86 ? -14.551 -3.354 21.583 1.00 98.25 86 ILE A O 1
ATOM 689 N N . GLY A 1 87 ? -12.503 -3.813 20.783 1.00 97.12 87 GLY A N 1
ATOM 690 C CA . GLY A 1 87 ? -11.787 -3.039 21.796 1.00 97.12 87 GLY A CA 1
ATOM 691 C C . GLY A 1 87 ? -12.173 -1.559 21.777 1.00 97.12 87 GLY A C 1
ATOM 692 O O . GLY A 1 87 ? -12.466 -0.983 22.823 1.00 97.12 87 GLY A O 1
ATOM 693 N N . GLY A 1 88 ? -12.259 -0.960 20.588 1.00 95.31 88 GLY A N 1
ATOM 694 C CA . GLY A 1 88 ? -12.666 0.430 20.403 1.00 95.31 88 GLY A CA 1
ATOM 695 C C . GLY A 1 88 ? -14.090 0.705 20.888 1.00 95.31 88 GLY A C 1
ATOM 696 O O . GLY A 1 88 ? -14.314 1.704 21.568 1.00 95.31 88 GLY A O 1
ATOM 697 N N . VAL A 1 89 ? -15.043 -0.191 20.612 1.00 96.75 89 VAL A N 1
ATOM 698 C CA . VAL A 1 89 ? -16.427 -0.071 21.100 1.00 96.75 89 VAL A CA 1
ATOM 699 C C . VAL A 1 89 ? -16.483 -0.184 22.621 1.00 96.75 89 VAL A C 1
ATOM 701 O O . VAL A 1 89 ? -17.119 0.651 23.262 1.00 96.75 89 VAL A O 1
ATOM 704 N N . LEU A 1 90 ? -15.808 -1.172 23.213 1.00 96.44 90 LEU A N 1
ATOM 705 C CA . LEU A 1 90 ? -15.816 -1.376 24.664 1.00 96.44 90 LEU A CA 1
ATOM 706 C C . LEU A 1 90 ? -15.202 -0.184 25.411 1.00 96.44 90 LEU A C 1
ATOM 708 O O . LEU A 1 90 ? -15.814 0.349 26.339 1.00 96.44 90 LEU A O 1
ATOM 712 N N . VAL A 1 91 ? -14.022 0.270 24.982 1.00 94.31 91 VAL A N 1
ATOM 713 C CA . VAL A 1 91 ? -13.326 1.411 25.598 1.00 94.31 91 VAL A CA 1
ATOM 714 C C . VAL A 1 91 ? -14.081 2.715 25.341 1.00 94.31 91 VAL A C 1
ATOM 716 O O . VAL A 1 91 ? -14.292 3.497 26.267 1.00 94.31 91 VAL A O 1
ATOM 719 N N . GLY A 1 92 ? -14.556 2.933 24.113 1.00 93.56 92 GLY A N 1
ATOM 720 C CA . GLY A 1 92 ? -15.332 4.120 23.756 1.00 93.56 92 GLY A CA 1
ATOM 721 C C . GLY A 1 92 ? -16.637 4.224 24.548 1.00 93.56 92 GLY A C 1
ATOM 722 O O . GLY A 1 92 ? -16.964 5.293 25.066 1.00 93.56 92 GLY A O 1
ATOM 723 N N . PHE A 1 93 ? -17.351 3.109 24.722 1.00 95.50 93 PHE A N 1
ATOM 724 C CA . PHE A 1 93 ? -18.550 3.063 25.557 1.00 95.50 93 PHE A CA 1
ATOM 725 C C . PHE A 1 93 ? -18.234 3.348 27.031 1.00 95.50 93 PHE A C 1
ATOM 727 O O . PHE A 1 93 ? -18.969 4.087 27.689 1.00 95.50 93 PHE A O 1
ATOM 734 N N . TRP A 1 94 ? -17.125 2.818 27.557 1.00 93.88 94 TRP A N 1
ATOM 735 C CA . TRP A 1 94 ? -16.698 3.108 28.925 1.00 93.88 94 TRP A CA 1
ATOM 736 C C . TRP A 1 94 ? -16.406 4.601 29.130 1.00 93.88 94 TRP A C 1
ATOM 738 O O . TRP A 1 94 ? -16.907 5.194 30.090 1.00 93.88 94 TRP A O 1
ATOM 748 N N . PHE A 1 95 ? -15.690 5.238 28.200 1.00 93.38 95 PHE A N 1
ATOM 749 C CA . PHE A 1 95 ? -15.425 6.680 28.248 1.00 93.38 95 PHE A CA 1
ATOM 750 C C . PHE A 1 95 ? -16.719 7.499 28.201 1.00 93.38 95 PHE A C 1
ATOM 752 O O . PHE A 1 95 ? -16.871 8.450 28.966 1.00 93.38 95 PHE A O 1
ATOM 759 N N . ALA A 1 96 ? -17.698 7.087 27.392 1.00 92.50 96 ALA A N 1
ATOM 760 C CA . ALA A 1 96 ? -18.998 7.753 27.336 1.00 92.50 96 ALA A CA 1
ATOM 761 C C . ALA A 1 96 ? -19.758 7.708 28.677 1.00 92.50 96 ALA A C 1
ATOM 763 O O . ALA A 1 96 ? -20.514 8.626 28.995 1.00 92.50 96 ALA A O 1
ATOM 764 N N . ARG A 1 97 ? -19.555 6.661 29.488 1.00 95.69 97 ARG A N 1
ATOM 765 C CA . ARG A 1 97 ? -20.231 6.484 30.785 1.00 95.69 97 ARG A CA 1
ATOM 766 C C . ARG A 1 97 ? -19.529 7.178 31.955 1.00 95.69 97 ARG A C 1
ATOM 768 O O . ARG A 1 97 ? -20.179 7.387 32.976 1.00 95.69 97 ARG A O 1
ATOM 775 N N . GLN A 1 98 ? -18.238 7.499 31.851 1.00 95.06 98 GLN A N 1
ATOM 776 C CA . GLN A 1 98 ? -17.434 8.050 32.950 1.00 95.06 98 GLN A CA 1
ATOM 777 C C . GLN A 1 98 ? -16.640 9.284 32.508 1.00 95.06 98 GLN A C 1
ATOM 779 O O . GLN A 1 98 ? -15.563 9.175 31.922 1.00 95.06 98 GLN A O 1
ATOM 784 N N . HIS A 1 99 ? -17.144 10.474 32.850 1.00 92.88 99 HIS A N 1
ATOM 785 C CA . HIS A 1 99 ? -16.556 11.751 32.423 1.00 92.88 99 HIS A CA 1
ATOM 786 C C . HIS A 1 99 ? -15.125 11.974 32.932 1.00 92.88 99 HIS A C 1
ATOM 788 O O . HIS A 1 99 ? -14.305 12.515 32.197 1.00 92.88 99 HIS A O 1
ATOM 794 N N . LEU A 1 100 ? -14.800 11.519 34.150 1.00 95.50 100 LEU A N 1
ATOM 795 C CA . LEU A 1 100 ? -13.443 11.633 34.696 1.00 95.50 100 LEU A CA 1
ATOM 796 C C . LEU A 1 100 ? -12.439 10.818 33.871 1.00 95.50 100 LEU A C 1
ATOM 798 O O . LEU A 1 100 ? -11.385 11.330 33.509 1.00 95.50 100 LEU A O 1
ATOM 802 N N . VAL A 1 101 ? -12.782 9.573 33.525 1.00 93.00 101 VAL A N 1
ATOM 803 C CA . VAL A 1 101 ? -11.915 8.700 32.718 1.00 93.00 101 VAL A CA 1
ATOM 804 C C . VAL A 1 101 ? -11.726 9.292 31.322 1.00 93.00 101 VAL A C 1
ATOM 806 O O . VAL A 1 101 ? -10.596 9.411 30.859 1.00 93.00 101 VAL A O 1
ATOM 809 N N . ALA A 1 102 ? -12.809 9.740 30.682 1.00 94.12 102 ALA A N 1
ATOM 810 C CA . ALA A 1 102 ? -12.723 10.392 29.379 1.00 94.12 102 ALA A CA 1
ATOM 811 C C . ALA A 1 102 ? -11.797 11.620 29.409 1.00 94.12 102 ALA A C 1
ATOM 813 O O . ALA A 1 102 ? -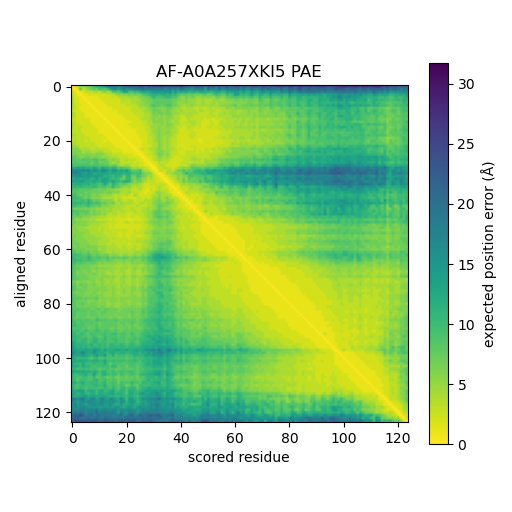10.932 11.740 28.550 1.00 94.12 102 ALA A O 1
ATOM 814 N N . ALA A 1 103 ? -11.921 12.487 30.421 1.00 95.38 103 ALA A N 1
ATOM 815 C CA . ALA A 1 103 ? -11.086 13.680 30.554 1.00 95.38 103 ALA A CA 1
ATOM 816 C C . ALA A 1 103 ? -9.595 13.354 30.759 1.00 95.38 103 ALA A C 1
ATOM 818 O O . ALA A 1 103 ? -8.739 14.043 30.209 1.00 95.38 103 ALA A O 1
ATOM 819 N N . VAL A 1 104 ? -9.277 12.294 31.512 1.00 95.81 104 VAL A N 1
ATOM 820 C CA . VAL A 1 104 ? -7.889 11.848 31.730 1.00 95.81 104 VAL A CA 1
ATOM 821 C C . VAL A 1 104 ? -7.266 11.298 30.442 1.00 95.81 104 VAL A C 1
ATOM 823 O O . VAL A 1 104 ? -6.105 11.583 30.153 1.00 95.81 104 VAL A O 1
ATOM 826 N N . PHE A 1 105 ? -8.021 10.524 29.656 1.00 95.00 105 PHE A N 1
ATOM 827 C CA . PHE A 1 105 ? -7.499 9.864 28.453 1.00 95.00 105 PHE A CA 1
ATOM 828 C C . PHE A 1 105 ? -7.598 10.700 27.168 1.00 95.00 105 PHE A C 1
ATOM 830 O O . PHE A 1 105 ? -6.902 10.397 26.198 1.00 95.00 105 PHE A O 1
ATOM 837 N N . ASP A 1 106 ? -8.398 11.767 27.156 1.00 94.06 106 ASP A N 1
ATOM 838 C CA . ASP A 1 106 ? -8.607 12.658 26.007 1.00 94.06 106 ASP A CA 1
ATOM 839 C C . ASP A 1 106 ? -7.309 13.113 25.297 1.00 94.06 106 ASP A C 1
ATOM 841 O O . ASP A 1 106 ? -7.214 12.922 24.077 1.00 94.06 106 ASP A O 1
ATOM 845 N N . PRO A 1 107 ? -6.267 13.634 25.987 1.00 94.81 107 PRO A N 1
ATOM 846 C CA . PRO A 1 107 ? -5.038 14.052 25.308 1.00 94.81 107 PRO A CA 1
ATOM 847 C C . PRO A 1 107 ? -4.298 12.884 24.638 1.00 94.81 107 PRO A C 1
ATOM 849 O O . PRO A 1 107 ? -3.747 13.048 23.548 1.00 94.81 107 PRO A O 1
ATOM 852 N N . TYR A 1 108 ? -4.320 11.690 25.237 1.00 93.50 108 TYR A N 1
ATOM 853 C CA . TYR A 1 108 ? -3.645 10.506 24.699 1.00 93.50 108 TYR A CA 1
ATOM 854 C C . TYR A 1 108 ? -4.371 9.933 23.480 1.00 93.50 108 TYR A C 1
ATOM 856 O O . TYR A 1 108 ? -3.728 9.574 22.495 1.00 93.50 108 TYR A O 1
ATOM 864 N N . VAL A 1 109 ? -5.708 9.894 23.510 1.00 92.44 109 VAL A N 1
ATOM 865 C CA . VAL A 1 109 ? -6.526 9.450 22.369 1.00 92.44 109 VAL A CA 1
ATOM 866 C C . VAL A 1 109 ? -6.335 10.385 21.176 1.00 92.44 109 VAL A C 1
ATOM 868 O O . VAL A 1 109 ? -6.149 9.925 20.049 1.00 92.44 109 VAL A O 1
ATOM 871 N N . LYS A 1 110 ? -6.326 11.701 21.417 1.00 92.44 110 LYS A N 1
ATOM 872 C CA . LYS A 1 110 ? -6.066 12.703 20.375 1.00 92.44 110 LYS A CA 1
ATOM 873 C C . LYS A 1 110 ? -4.666 12.565 19.788 1.00 92.44 110 LYS A C 1
ATOM 875 O O . LYS A 1 110 ? -4.529 12.578 18.568 1.00 92.44 110 LYS A O 1
ATOM 880 N N . MET A 1 111 ? -3.650 12.378 20.633 1.00 92.31 111 MET A N 1
ATOM 881 C CA . MET A 1 111 ? -2.280 12.134 20.183 1.00 92.31 111 MET A CA 1
ATOM 882 C C . MET A 1 111 ? -2.201 10.881 19.305 1.00 92.31 111 MET A C 1
ATOM 884 O O . MET A 1 111 ? -1.669 10.954 18.203 1.00 92.31 111 MET A O 1
ATOM 888 N N . ALA A 1 112 ? -2.783 9.761 19.742 1.00 89.00 112 ALA A N 1
ATOM 889 C CA . ALA A 1 112 ? -2.780 8.514 18.980 1.00 89.00 112 ALA A CA 1
ATOM 890 C C . ALA A 1 112 ? -3.458 8.657 17.605 1.00 89.00 112 ALA A C 1
ATOM 892 O O . ALA A 1 112 ? -2.958 8.124 16.619 1.00 89.00 112 ALA A O 1
ATOM 893 N N . ASN A 1 113 ? -4.561 9.409 17.520 1.00 89.94 113 ASN A N 1
ATOM 894 C CA . ASN A 1 113 ? -5.256 9.668 16.255 1.00 89.94 113 ASN A CA 1
ATOM 895 C C . ASN A 1 113 ? -4.459 10.606 15.324 1.00 89.94 113 ASN A C 1
ATOM 897 O O . ASN A 1 113 ? -4.498 10.463 14.105 1.00 89.94 113 ASN A O 1
ATOM 901 N N . ALA A 1 114 ? -3.696 11.545 15.887 1.00 90.62 114 ALA A N 1
ATOM 902 C CA . ALA A 1 114 ? -2.874 12.479 15.120 1.00 90.62 114 ALA A CA 1
ATOM 903 C C . ALA A 1 114 ? -1.567 11.864 14.580 1.00 90.62 114 ALA A C 1
ATOM 905 O O . ALA A 1 114 ? -0.923 12.472 13.723 1.00 90.62 114 ALA A O 1
ATOM 906 N N . LEU A 1 115 ? -1.153 10.686 15.065 1.00 89.44 115 LEU A N 1
ATOM 907 C CA . LEU A 1 115 ? 0.089 10.052 14.625 1.00 89.44 115 LEU A CA 1
ATOM 908 C C . LEU A 1 115 ? -0.000 9.603 13.155 1.00 89.44 115 LEU A C 1
ATOM 910 O O . LEU A 1 115 ? -0.900 8.840 12.785 1.00 89.44 115 LEU A O 1
ATOM 914 N N . PRO A 1 116 ? 0.962 9.996 12.298 1.00 85.31 116 PRO A N 1
ATOM 915 C CA . PRO A 1 116 ? 1.026 9.483 10.941 1.00 85.31 116 PRO A CA 1
ATOM 916 C C . PRO A 1 116 ? 1.346 7.990 10.968 1.00 85.31 116 PRO A C 1
ATOM 918 O O . PRO A 1 116 ? 2.347 7.568 11.543 1.00 85.31 116 PRO A O 1
ATOM 921 N N . ARG A 1 117 ? 0.548 7.184 10.262 1.00 82.00 117 ARG A N 1
ATOM 922 C CA . ARG A 1 117 ? 0.754 5.725 10.182 1.00 82.00 117 ARG A CA 1
ATOM 923 C C . ARG A 1 117 ? 2.146 5.345 9.656 1.00 82.00 117 ARG A C 1
ATOM 925 O O . ARG A 1 117 ? 2.690 4.328 10.062 1.00 82.00 117 ARG A O 1
ATOM 932 N N . VAL A 1 118 ? 2.747 6.190 8.810 1.00 81.75 118 VAL A N 1
ATOM 933 C CA . VAL A 1 118 ? 4.107 6.005 8.265 1.00 81.75 118 VAL A CA 1
ATOM 934 C C . VAL A 1 118 ? 5.183 6.032 9.357 1.00 81.75 118 VAL A C 1
ATOM 936 O O . VAL A 1 118 ? 6.170 5.315 9.247 1.00 81.75 118 VAL A O 1
ATOM 939 N N . VAL A 1 119 ? 4.987 6.804 10.431 1.00 81.06 119 VAL A N 1
ATOM 940 C CA . VAL A 1 119 ? 5.942 6.888 11.554 1.00 81.06 119 VAL A CA 1
ATOM 941 C C . VAL A 1 119 ? 5.960 5.596 12.373 1.00 81.06 119 VAL A C 1
ATOM 943 O O . VAL A 1 119 ? 6.948 5.307 13.038 1.00 81.06 119 VAL A O 1
ATOM 946 N N . LEU A 1 120 ? 4.893 4.798 12.303 1.00 76.50 120 LEU A N 1
ATOM 947 C CA . LEU A 1 120 ? 4.801 3.528 13.018 1.00 76.50 120 LEU A CA 1
ATOM 948 C C . LEU A 1 120 ? 5.479 2.377 12.258 1.00 76.50 120 LEU A C 1
ATOM 950 O O . LEU A 1 120 ? 5.844 1.392 12.884 1.00 76.50 120 LEU A O 1
ATOM 954 N N . ALA A 1 121 ? 5.695 2.506 10.942 1.00 74.69 121 ALA A N 1
ATOM 955 C CA . ALA A 1 121 ? 6.280 1.452 10.108 1.00 74.69 121 ALA A CA 1
ATOM 956 C C . ALA A 1 121 ? 7.636 0.893 10.607 1.00 74.69 121 ALA A C 1
ATOM 958 O O . ALA A 1 121 ? 7.801 -0.316 10.534 1.00 74.69 121 ALA A O 1
ATOM 959 N N . PRO A 1 122 ? 8.585 1.691 11.146 1.00 72.06 122 PRO A N 1
ATOM 960 C CA . PRO A 1 122 ? 9.876 1.185 11.638 1.00 72.06 122 PRO A CA 1
ATOM 961 C C . PRO A 1 122 ? 9.815 0.391 12.953 1.00 72.06 122 PRO A C 1
ATOM 963 O O . PRO A 1 122 ? 10.840 -0.120 13.393 1.00 72.06 122 PRO A O 1
ATOM 966 N N . ILE A 1 123 ? 8.663 0.363 13.630 1.00 67.56 123 ILE A N 1
ATOM 967 C CA . ILE A 1 123 ? 8.474 -0.326 14.919 1.00 67.56 123 ILE A CA 1
ATOM 968 C C . ILE A 1 123 ? 7.974 -1.773 14.697 1.00 67.56 123 ILE A C 1
ATOM 970 O O . ILE A 1 123 ? 7.911 -2.549 15.650 1.00 67.56 123 ILE A O 1
ATOM 974 N N . PHE A 1 124 ? 7.654 -2.141 13.449 1.00 52.88 124 PHE A N 1
ATOM 975 C CA . PHE A 1 124 ? 7.169 -3.462 13.042 1.00 52.88 124 PHE A CA 1
ATOM 976 C C . PHE A 1 124 ? 8.198 -4.216 12.196 1.00 52.88 124 PHE A C 1
ATOM 978 O O . PHE A 1 124 ? 8.890 -3.565 11.380 1.00 52.88 124 PHE A O 1
#

Mean predicted aligned error: 7.21 Å

Foldseek 3Di:
DPPVVVVVVVVVVVVVVLVCLQCQLPDWACQDPVHNHTGRNDDCVRRPHPVVVVVVVVCCVVVVVVVVVVVVVVVCVVVCCVCVVVVCVVVVVVCVVDVVVVVVCVVVVVVVVPDDPVVCVVVD

Secondary structure (DSSP, 8-state):
--HHHHHHHHHHHHHHHHHHHHHHHH-PBPSSSS-SS-B-SS-TTTS--HHHHHHHHHHHHHSSHHHHHHHHHHHHHHHHHHHHHHHHHHHHHHHHH-HHHHHHHHHHHHHHHHS-HHHHGGG-

Radius of gyration: 25.09 Å; Cα contacts (8 Å, |Δi|>4): 51; chains: 1; bounding box: 47×40×65 Å

pLDDT: mean 91.46, std 7.07, range [52.88, 98.31]

Sequence (124 aa):
MKRLTLHSLQLLVAMALIALWHIGATVKIPAGWVSAKAFYPLDPFFFSTPFAVFERTWRDFVTGVIWYHLGITLLETVLAFAIGAIGGVLVGFWFARQHLVAAVFDPYVKMANALPRVVLAPIF